Protein AF-A0A9D4JUN4-F1 (afdb_monomer)

Mean predicted aligned error: 8.16 Å

Secondary structure (DSSP, 8-state):
-HHHHHHHHHHHHHTT----TTT-EEE---TT--PPPEETTEEPEEESEEEETTEEEETTS--------S--

Structure (mmCIF, N/CA/C/O backbone):
data_AF-A0A9D4JUN4-F1
#
_entry.id   AF-A0A9D4JUN4-F1
#
loop_
_atom_site.group_PDB
_atom_site.id
_atom_site.type_symbol
_atom_site.label_atom_id
_atom_site.label_alt_id
_atom_site.label_comp_id
_atom_site.label_asym_id
_atom_site.label_entity_id
_atom_site.label_seq_id
_atom_site.pdbx_PDB_ins_code
_atom_site.Cartn_x
_atom_site.Cartn_y
_atom_site.Cartn_z
_atom_site.occupancy
_atom_site.B_iso_or_equiv
_atom_site.auth_seq_id
_atom_site.auth_comp_id
_atom_site.auth_asym_id
_atom_site.auth_atom_id
_atom_site.pdbx_PDB_model_num
ATOM 1 N N . MET A 1 1 ? 4.271 3.692 9.131 1.00 83.81 1 MET A N 1
ATOM 2 C CA . MET A 1 1 ? 3.701 3.270 7.830 1.00 83.81 1 MET A CA 1
ATOM 3 C C . MET A 1 1 ? 2.201 3.037 7.943 1.00 83.81 1 MET A C 1
ATOM 5 O O . MET A 1 1 ? 1.487 3.648 7.165 1.00 83.81 1 MET A O 1
ATOM 9 N N . GLN A 1 2 ? 1.728 2.278 8.941 1.00 89.56 2 GLN A N 1
ATOM 10 C CA . GLN A 1 2 ? 0.296 2.012 9.153 1.00 89.56 2 GLN A CA 1
ATOM 11 C C . GLN A 1 2 ? -0.576 3.278 9.230 1.00 89.56 2 GLN A C 1
ATOM 13 O O . GLN A 1 2 ? -1.570 3.379 8.524 1.00 89.56 2 GLN A O 1
ATOM 18 N N . GLU A 1 3 ? -0.176 4.271 10.027 1.00 90.56 3 GLU A N 1
ATOM 19 C CA . GLU A 1 3 ? -0.924 5.528 10.194 1.00 90.56 3 GLU A CA 1
ATOM 20 C C . GLU A 1 3 ? -1.176 6.260 8.863 1.00 90.56 3 GLU A C 1
ATOM 22 O O . GLU A 1 3 ? -2.303 6.643 8.557 1.00 90.56 3 GLU A O 1
ATOM 27 N N . LYS A 1 4 ? -0.146 6.372 8.010 1.00 90.44 4 LYS A N 1
ATOM 28 C CA . LYS A 1 4 ? -0.279 6.976 6.674 1.00 90.44 4 LYS A CA 1
ATOM 29 C C . LYS A 1 4 ? -1.222 6.171 5.782 1.00 90.44 4 LYS A C 1
ATOM 31 O O . LYS A 1 4 ? -1.983 6.756 5.019 1.00 90.44 4 LYS A O 1
ATOM 36 N N . THR A 1 5 ? -1.180 4.844 5.874 1.00 92.06 5 THR A N 1
ATOM 37 C CA . THR A 1 5 ? -2.075 3.969 5.114 1.00 92.06 5 THR A CA 1
ATOM 38 C C . THR A 1 5 ? -3.531 4.128 5.560 1.00 92.06 5 THR A C 1
ATOM 40 O O . THR A 1 5 ? -4.404 4.217 4.700 1.00 92.06 5 THR A O 1
ATOM 43 N N . ASN A 1 6 ? -3.790 4.248 6.867 1.00 93.94 6 ASN A N 1
ATOM 44 C CA . ASN A 1 6 ? -5.129 4.526 7.396 1.00 93.94 6 ASN A CA 1
ATOM 45 C C . ASN A 1 6 ? -5.647 5.871 6.875 1.00 93.94 6 ASN A C 1
ATOM 47 O O . ASN A 1 6 ? -6.738 5.937 6.322 1.00 93.94 6 ASN A O 1
ATOM 51 N N . MET A 1 7 ? -4.817 6.917 6.923 1.00 95.50 7 MET A N 1
ATOM 52 C CA . MET A 1 7 ? -5.179 8.232 6.391 1.00 95.50 7 MET A CA 1
ATOM 53 C C . MET A 1 7 ? -5.516 8.190 4.889 1.00 95.50 7 MET A C 1
ATOM 55 O O . MET A 1 7 ? -6.446 8.861 4.443 1.00 95.50 7 MET A O 1
ATOM 59 N N . VAL A 1 8 ? -4.781 7.413 4.086 1.00 93.56 8 VAL A N 1
ATOM 60 C CA . VAL A 1 8 ? -5.097 7.225 2.658 1.00 93.56 8 VAL A CA 1
ATOM 61 C C . VAL A 1 8 ? -6.422 6.479 2.480 1.00 93.56 8 VAL A C 1
ATOM 63 O O . VAL A 1 8 ? -7.209 6.863 1.615 1.00 93.56 8 VAL A O 1
ATOM 66 N N . ALA A 1 9 ? -6.695 5.455 3.292 1.00 94.12 9 ALA A N 1
ATOM 67 C CA . ALA A 1 9 ? -7.957 4.718 3.263 1.00 94.12 9 ALA A CA 1
ATOM 68 C C . ALA A 1 9 ? -9.155 5.608 3.614 1.00 94.12 9 ALA A C 1
ATOM 70 O O . ALA A 1 9 ? -10.130 5.631 2.863 1.00 94.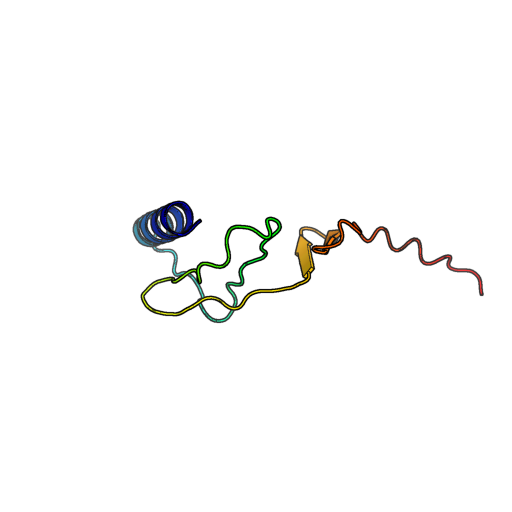12 9 ALA A O 1
ATOM 71 N N . ASP A 1 10 ? -9.043 6.404 4.674 1.00 95.44 10 ASP A N 1
ATOM 72 C CA . ASP A 1 10 ? -10.106 7.301 5.126 1.00 95.44 10 ASP A CA 1
ATOM 73 C C . ASP A 1 10 ? -10.394 8.397 4.094 1.00 95.44 10 ASP A C 1
ATOM 75 O O . ASP A 1 10 ? -11.548 8.650 3.747 1.00 95.44 10 ASP A O 1
ATOM 79 N N . ASN A 1 11 ? -9.355 9.022 3.529 1.00 96.81 11 ASN A N 1
ATOM 80 C CA . ASN A 1 11 ? -9.544 10.021 2.475 1.00 96.81 11 ASN A CA 1
ATOM 81 C C . ASN A 1 11 ? -10.100 9.406 1.187 1.00 96.81 11 ASN A C 1
ATOM 83 O O . ASN A 1 11 ? -10.942 10.027 0.544 1.00 96.81 11 ASN A O 1
ATOM 87 N N . SER A 1 12 ? -9.693 8.184 0.831 1.00 95.19 12 SER A N 1
ATOM 88 C CA . SER A 1 12 ? -10.277 7.468 -0.310 1.00 95.19 12 SER A CA 1
ATOM 89 C C . SER A 1 12 ? -11.774 7.247 -0.095 1.00 95.19 12 SER A C 1
ATOM 91 O O . SER A 1 12 ? -12.566 7.602 -0.963 1.00 95.19 12 SER A O 1
ATOM 93 N N . ALA A 1 13 ? -12.173 6.771 1.089 1.00 94.38 13 ALA A N 1
ATOM 94 C CA . ALA A 1 13 ? -13.577 6.561 1.434 1.00 94.38 13 ALA A CA 1
ATOM 95 C C . ALA A 1 13 ? -14.392 7.865 1.387 1.00 94.38 13 ALA A C 1
ATOM 97 O O . ALA A 1 13 ? -15.485 7.884 0.824 1.00 94.38 13 ALA A O 1
ATOM 98 N N . ARG A 1 14 ? -13.843 8.979 1.897 1.00 96.75 14 ARG A N 1
ATOM 99 C CA . ARG A 1 14 ? -14.479 10.311 1.820 1.00 96.75 14 ARG A CA 1
ATOM 100 C C . ARG A 1 14 ? -14.693 10.796 0.386 1.00 96.75 14 ARG A C 1
ATOM 102 O O . ARG A 1 14 ? -15.634 11.540 0.136 1.00 96.75 14 ARG A O 1
ATOM 109 N N . LEU A 1 15 ? -13.829 10.383 -0.538 1.00 96.62 15 LEU A N 1
ATOM 110 C CA . LEU A 1 15 ? -13.936 10.685 -1.966 1.00 96.62 15 LEU A CA 1
ATOM 111 C C . LEU A 1 15 ? -14.801 9.666 -2.732 1.00 96.62 15 LEU A C 1
ATOM 113 O O . LEU A 1 15 ? -14.914 9.767 -3.950 1.00 96.62 15 LEU A O 1
ATOM 117 N N . GLY A 1 16 ? -15.386 8.670 -2.055 1.00 95.62 16 GLY A N 1
ATOM 118 C CA . GLY A 1 16 ? -16.130 7.580 -2.696 1.00 95.62 16 GLY A CA 1
ATOM 119 C C . GLY A 1 16 ? -15.242 6.580 -3.448 1.00 95.62 16 GLY A C 1
ATOM 120 O O . GLY A 1 16 ? -15.734 5.785 -4.247 1.00 95.62 16 GLY A O 1
ATOM 121 N N . LEU A 1 17 ? -13.928 6.605 -3.212 1.00 94.50 17 LEU A N 1
ATOM 122 C CA . LEU A 1 17 ? -12.960 5.696 -3.814 1.00 94.50 17 LEU A CA 1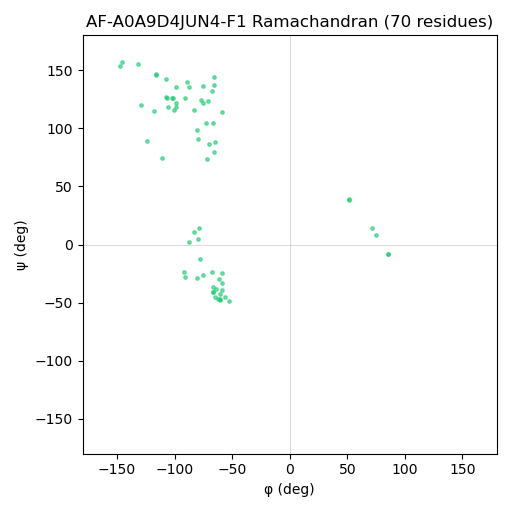
ATOM 123 C C . LEU A 1 17 ? -12.790 4.443 -2.953 1.00 94.50 17 LEU A C 1
ATOM 125 O O . LEU A 1 17 ? -12.688 4.506 -1.728 1.00 94.50 17 LEU A O 1
ATOM 129 N N . THR A 1 18 ? -12.688 3.290 -3.613 1.00 92.31 18 THR A N 1
ATOM 130 C CA . THR A 1 18 ? -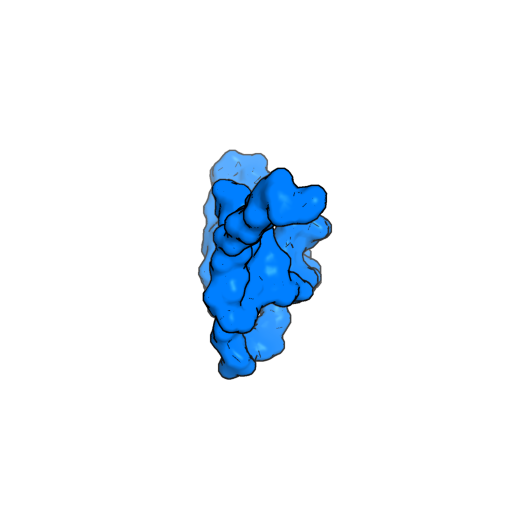12.438 2.005 -2.950 1.00 92.31 18 THR A CA 1
ATOM 131 C C . THR A 1 18 ? -11.012 1.542 -3.215 1.00 92.31 18 THR A C 1
ATOM 133 O O . THR A 1 18 ? -10.585 1.433 -4.366 1.00 92.31 18 THR A O 1
ATOM 136 N N . ILE A 1 19 ? -10.273 1.226 -2.151 1.00 92.75 19 ILE A N 1
ATOM 137 C CA . ILE A 1 19 ? -8.939 0.638 -2.275 1.00 92.75 19 ILE A CA 1
ATOM 138 C C . ILE A 1 19 ? -9.078 -0.830 -2.680 1.00 92.75 19 ILE A C 1
ATOM 140 O O . ILE A 1 19 ? -9.678 -1.635 -1.971 1.00 92.75 19 ILE A O 1
ATOM 144 N N . ASN A 1 20 ? -8.482 -1.201 -3.814 1.00 91.94 20 ASN A N 1
ATOM 145 C CA . ASN A 1 20 ? -8.427 -2.595 -4.238 1.00 91.94 20 ASN A CA 1
ATOM 146 C C . ASN A 1 20 ? -7.298 -3.332 -3.508 1.00 91.94 20 ASN A C 1
ATOM 148 O O . ASN A 1 20 ? -6.142 -3.295 -3.926 1.00 91.94 20 ASN A O 1
ATOM 152 N N . ARG A 1 21 ? -7.665 -4.058 -2.455 1.00 89.88 21 ARG A N 1
ATOM 153 C CA . ARG A 1 21 ? -6.738 -4.777 -1.571 1.00 89.88 21 ARG A CA 1
ATOM 154 C C . ARG A 1 21 ? -5.867 -5.815 -2.293 1.00 89.88 21 ARG A C 1
ATOM 156 O O . ARG A 1 21 ? -4.700 -5.956 -1.957 1.00 89.88 21 ARG A O 1
ATOM 163 N N . GLY A 1 22 ? -6.381 -6.469 -3.340 1.00 89.06 22 GLY A N 1
ATOM 164 C CA . GLY A 1 22 ? -5.617 -7.449 -4.128 1.00 89.06 22 GLY A CA 1
ATOM 165 C C . GLY A 1 22 ? -4.584 -6.826 -5.077 1.00 89.06 22 GLY A C 1
ATOM 166 O O . GLY A 1 22 ? -3.578 -7.454 -5.411 1.00 89.06 22 GLY A O 1
ATOM 167 N N . LYS A 1 23 ? -4.812 -5.580 -5.514 1.00 90.25 23 LYS A N 1
ATOM 168 C CA . LYS A 1 23 ? -3.868 -4.819 -6.353 1.00 90.25 23 LYS A CA 1
ATOM 169 C C . LYS A 1 23 ? -2.904 -3.972 -5.526 1.00 90.25 23 LYS A C 1
ATOM 171 O O . LYS A 1 23 ? -1.793 -3.704 -5.978 1.00 90.25 23 LYS A O 1
ATOM 176 N N . SER A 1 24 ? -3.319 -3.547 -4.337 1.00 91.56 24 SER A N 1
ATOM 177 C CA . SER A 1 24 ? -2.498 -2.772 -3.416 1.00 91.56 24 SER A CA 1
ATOM 178 C C . SER A 1 24 ? -1.393 -3.640 -2.820 1.00 91.56 24 SER A C 1
ATOM 180 O O . SER A 1 24 ? -1.644 -4.671 -2.205 1.00 91.56 24 SER A O 1
ATOM 182 N N . LYS A 1 25 ? -0.146 -3.208 -2.997 1.00 91.50 25 LYS A N 1
ATOM 183 C CA . LYS A 1 25 ? 1.043 -3.874 -2.460 1.00 91.50 25 LYS A CA 1
ATOM 184 C C . LYS A 1 25 ? 1.936 -2.850 -1.780 1.00 91.50 25 LYS A C 1
ATOM 186 O O . LYS A 1 25 ? 1.894 -1.666 -2.112 1.00 91.50 25 LYS A O 1
ATOM 191 N N . VAL A 1 26 ? 2.749 -3.305 -0.836 1.00 90.19 26 VAL A N 1
ATOM 192 C CA . VAL A 1 26 ? 3.660 -2.446 -0.081 1.00 90.19 26 VAL A CA 1
ATOM 193 C C . VAL A 1 26 ? 5.085 -2.687 -0.547 1.00 90.19 26 VAL A C 1
ATOM 195 O O . VAL A 1 26 ? 5.583 -3.807 -0.524 1.00 90.19 26 VAL A O 1
ATOM 198 N N . PHE A 1 27 ? 5.764 -1.617 -0.936 1.00 89.00 27 PHE A N 1
ATOM 199 C CA . PHE A 1 27 ? 7.202 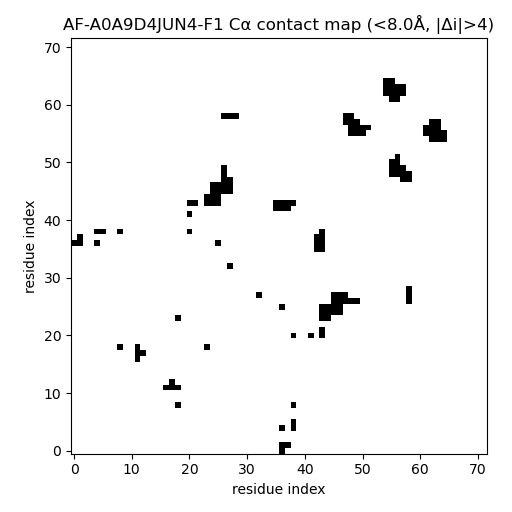-1.622 -1.154 1.00 89.00 27 PHE A CA 1
ATOM 200 C C . PHE A 1 27 ? 7.886 -1.001 0.070 1.00 89.00 27 PHE A C 1
ATOM 202 O O . PHE A 1 27 ? 7.657 0.169 0.382 1.00 89.00 27 PHE A O 1
ATOM 209 N N . LYS A 1 28 ? 8.689 -1.787 0.795 1.00 85.44 28 LYS A N 1
ATOM 210 C CA . LYS A 1 28 ? 9.415 -1.330 1.992 1.00 85.44 28 LYS A CA 1
ATOM 211 C C . LYS A 1 28 ?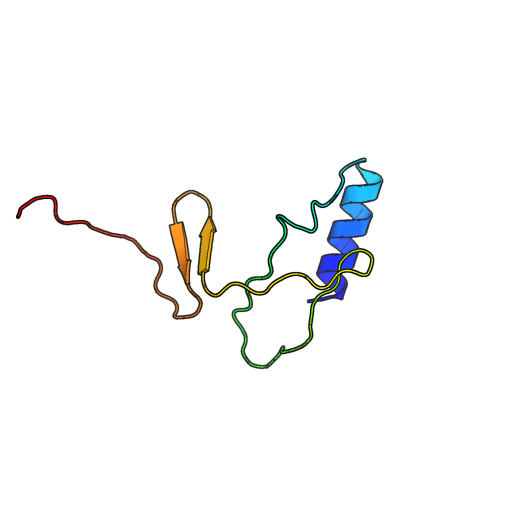 10.901 -1.154 1.694 1.00 85.44 28 LYS A C 1
ATOM 213 O O . LYS A 1 28 ? 11.583 -2.128 1.391 1.00 85.44 28 LYS A O 1
ATOM 218 N N . THR A 1 29 ? 11.405 0.068 1.837 1.00 76.19 29 THR A N 1
ATOM 219 C CA . THR A 1 29 ? 12.826 0.395 1.616 1.00 76.19 29 THR A CA 1
ATOM 220 C C . THR A 1 29 ? 13.673 0.298 2.890 1.00 76.19 29 THR A C 1
ATOM 222 O O . THR A 1 29 ? 14.876 0.094 2.809 1.00 76.19 29 THR A O 1
ATOM 225 N N . ASN A 1 30 ? 13.061 0.424 4.074 1.00 73.12 30 ASN A N 1
ATOM 226 C CA . ASN A 1 30 ? 13.772 0.419 5.358 1.00 73.12 30 ASN A CA 1
ATOM 227 C C . ASN A 1 30 ? 13.660 -0.946 6.054 1.00 73.12 30 ASN A C 1
ATOM 229 O O . ASN A 1 30 ? 12.550 -1.415 6.307 1.00 73.12 30 ASN A O 1
ATOM 233 N N . ALA A 1 31 ? 14.803 -1.540 6.417 1.00 59.34 31 ALA A N 1
ATOM 234 C CA . ALA A 1 31 ? 14.891 -2.854 7.068 1.00 59.34 31 ALA A CA 1
ATOM 235 C C . ALA A 1 31 ? 14.327 -2.885 8.503 1.00 59.34 31 ALA A C 1
ATOM 237 O O . ALA A 1 31 ? 13.911 -3.932 8.985 1.00 59.34 31 ALA A O 1
ATOM 238 N N . SER A 1 32 ? 14.282 -1.741 9.190 1.00 63.28 32 SER A N 1
ATOM 239 C CA . SER A 1 32 ? 13.864 -1.656 10.595 1.00 63.28 32 SER A CA 1
ATOM 240 C C . SER A 1 32 ? 12.350 -1.730 10.810 1.00 63.28 32 SER A C 1
ATOM 242 O O . SER A 1 32 ? 11.909 -1.915 11.941 1.00 63.28 32 SER A O 1
ATOM 244 N N . ASN A 1 33 ? 11.531 -1.601 9.759 1.00 68.31 33 ASN A N 1
ATOM 245 C CA . ASN A 1 33 ? 10.076 -1.585 9.897 1.00 68.31 33 ASN A CA 1
ATOM 246 C C . ASN A 1 33 ? 9.439 -2.841 9.297 1.00 68.31 33 ASN A C 1
ATOM 248 O O . ASN A 1 33 ? 8.831 -2.815 8.227 1.00 68.31 33 ASN A O 1
ATOM 252 N N . ASN A 1 34 ? 9.579 -3.952 10.020 1.00 73.81 34 ASN A N 1
ATOM 253 C CA . ASN A 1 34 ? 9.026 -5.243 9.616 1.00 73.81 34 ASN A CA 1
ATOM 254 C C . ASN A 1 34 ? 7.543 -5.415 9.989 1.00 73.81 34 ASN A C 1
ATOM 256 O O . ASN A 1 34 ? 6.996 -6.509 9.875 1.00 73.81 34 ASN A O 1
ATOM 260 N N . THR A 1 35 ? 6.875 -4.341 10.424 1.00 86.62 35 THR A N 1
ATOM 261 C CA . THR A 1 35 ? 5.452 -4.410 10.760 1.00 86.62 35 THR A CA 1
ATOM 262 C C . THR A 1 35 ? 4.619 -4.660 9.494 1.00 86.62 35 THR A C 1
ATOM 264 O O . THR A 1 35 ? 4.864 -4.038 8.448 1.00 86.62 35 THR A O 1
ATOM 267 N N . PRO A 1 36 ? 3.676 -5.617 9.528 1.00 88.38 36 PRO A N 1
ATOM 268 C CA . PRO A 1 36 ? 2.729 -5.803 8.441 1.00 88.38 36 PRO A CA 1
ATOM 269 C C . PRO A 1 36 ? 1.823 -4.575 8.347 1.00 88.38 36 PRO A C 1
ATOM 271 O O . PRO A 1 36 ? 1.470 -3.975 9.360 1.00 88.38 36 PRO A O 1
ATOM 274 N N . ILE A 1 37 ? 1.460 -4.202 7.122 1.00 91.31 37 ILE A N 1
ATOM 275 C CA . ILE A 1 37 ? 0.524 -3.106 6.878 1.00 91.31 37 ILE A CA 1
ATOM 276 C C . ILE A 1 37 ? -0.827 -3.701 6.544 1.00 91.31 37 ILE A C 1
ATOM 278 O O . ILE A 1 37 ? -0.931 -4.517 5.627 1.00 91.31 37 ILE A O 1
ATOM 282 N N . THR A 1 38 ? -1.848 -3.274 7.273 1.00 92.38 38 THR A N 1
ATOM 283 C CA . THR A 1 38 ? -3.224 -3.709 7.065 1.00 92.38 38 THR A CA 1
ATOM 284 C C . THR A 1 38 ? -4.060 -2.602 6.441 1.00 92.38 38 THR A C 1
ATOM 286 O O . THR A 1 38 ? -3.901 -1.425 6.757 1.00 92.38 38 THR A O 1
ATOM 289 N N . VAL A 1 39 ? -4.972 -2.968 5.546 1.00 92.69 39 VAL A N 1
ATOM 290 C CA . VAL A 1 39 ? -6.010 -2.077 5.019 1.00 92.69 39 VAL A CA 1
ATOM 291 C C . VAL A 1 39 ? -7.337 -2.789 5.160 1.00 92.69 39 VAL A C 1
ATOM 293 O O . VAL A 1 39 ? -7.514 -3.873 4.612 1.00 92.69 39 VAL A O 1
ATOM 296 N N . GLN A 1 40 ? -8.265 -2.182 5.906 1.00 87.50 40 GLN A N 1
ATOM 297 C CA . GLN A 1 40 ? -9.606 -2.740 6.128 1.00 87.50 40 GLN A CA 1
ATOM 298 C C . GLN A 1 40 ? -9.572 -4.207 6.609 1.00 87.50 40 GLN A C 1
ATOM 300 O O . GLN A 1 40 ? -10.356 -5.038 6.159 1.00 87.50 40 GLN A O 1
ATOM 305 N N . GLY A 1 41 ? -8.619 -4.538 7.486 1.00 88.75 41 GLY A N 1
ATOM 306 C CA . GLY A 1 41 ? -8.449 -5.883 8.047 1.00 88.75 41 GLY A CA 1
ATOM 307 C C . GLY A 1 41 ? -7.626 -6.867 7.204 1.00 88.75 41 GLY A C 1
ATOM 308 O O . GLY A 1 41 ? -7.271 -7.920 7.723 1.00 88.75 41 GLY A O 1
ATOM 309 N N . GLU A 1 42 ? -7.254 -6.544 5.960 1.00 92.31 42 GLU A N 1
ATOM 310 C CA . GLU A 1 42 ? -6.388 -7.402 5.134 1.00 92.31 42 GLU A CA 1
ATOM 311 C C . GLU A 1 42 ? -4.932 -6.929 5.158 1.00 92.31 42 GLU A C 1
ATOM 313 O O . GLU A 1 42 ? -4.652 -5.738 5.018 1.00 92.31 42 GLU A O 1
ATOM 318 N N . VAL A 1 43 ? -3.991 -7.865 5.310 1.00 92.69 43 VAL A N 1
ATOM 319 C CA . VAL A 1 43 ? -2.551 -7.582 5.224 1.00 92.69 43 VAL A CA 1
ATOM 320 C C . VAL A 1 43 ? -2.157 -7.421 3.759 1.00 92.69 43 VAL A C 1
ATOM 322 O O . VAL A 1 43 ? -2.364 -8.323 2.949 1.00 92.69 43 VAL A O 1
ATOM 325 N N . LEU A 1 44 ? -1.554 -6.285 3.416 1.00 92.19 44 LEU A N 1
ATOM 326 C CA . LEU A 1 44 ? -1.070 -6.040 2.062 1.00 92.19 44 LEU A CA 1
ATOM 327 C C . LEU A 1 44 ? 0.223 -6.816 1.791 1.00 92.19 44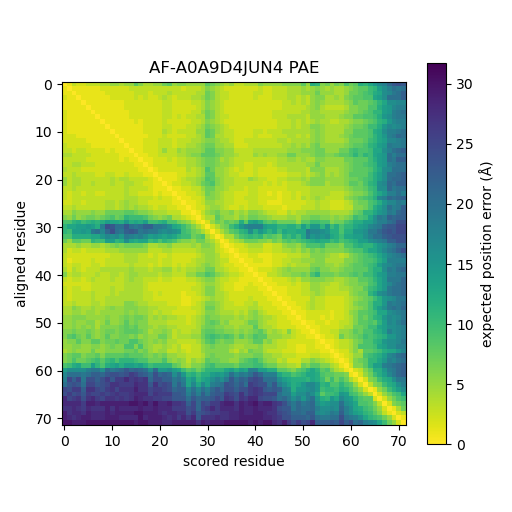 LEU A C 1
ATOM 329 O O . LEU A 1 44 ? 1.153 -6.806 2.601 1.00 92.19 44 LEU A O 1
ATOM 333 N N . ALA A 1 45 ? 0.305 -7.432 0.610 1.00 91.06 45 ALA A N 1
ATOM 334 C CA . ALA A 1 45 ? 1.490 -8.165 0.185 1.00 91.06 45 ALA A CA 1
ATOM 335 C C . ALA A 1 45 ? 2.691 -7.227 0.002 1.00 91.06 45 ALA A C 1
ATOM 337 O O . ALA A 1 45 ? 2.581 -6.146 -0.585 1.00 91.06 45 ALA A O 1
ATOM 338 N N . GLU A 1 46 ? 3.855 -7.666 0.468 1.00 89.38 46 GLU A N 1
ATOM 339 C CA . GLU A 1 46 ? 5.105 -6.939 0.291 1.00 89.38 46 GLU A CA 1
ATOM 340 C C . GLU A 1 46 ? 5.775 -7.318 -1.036 1.00 89.38 46 GLU A C 1
ATOM 342 O O . GLU A 1 46 ? 5.848 -8.494 -1.389 1.00 89.38 46 GLU A O 1
ATOM 347 N N . VAL A 1 47 ? 6.277 -6.330 -1.780 1.00 90.38 47 VAL A N 1
ATOM 348 C CA . VAL A 1 47 ? 6.982 -6.546 -3.054 1.00 90.38 47 VAL A CA 1
ATOM 349 C C . VAL A 1 47 ? 8.437 -6.114 -2.984 1.00 90.38 47 VAL A C 1
ATOM 351 O O . VAL A 1 47 ? 8.781 -5.143 -2.311 1.00 90.38 47 VAL A O 1
ATOM 354 N N . HIS A 1 48 ? 9.295 -6.843 -3.703 1.00 87.69 48 HIS A N 1
ATOM 355 C CA . HIS A 1 48 ? 10.720 -6.529 -3.833 1.00 87.69 48 HIS A CA 1
ATOM 356 C C . HIS A 1 48 ? 10.995 -5.432 -4.866 1.00 87.69 48 HIS A C 1
ATOM 358 O O . HIS A 1 48 ? 11.945 -4.682 -4.694 1.00 87.69 48 HIS A O 1
ATOM 364 N N . SER A 1 49 ? 10.146 -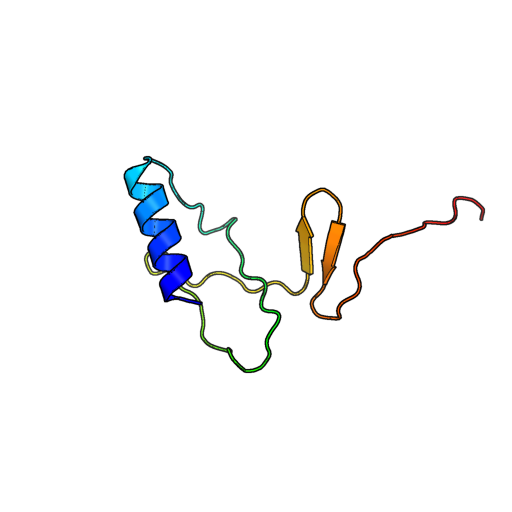5.300 -5.889 1.00 87.75 49 SER A N 1
ATOM 365 C CA . SER A 1 49 ? 10.229 -4.243 -6.895 1.00 87.75 49 SER A CA 1
ATOM 366 C C . SER A 1 49 ? 8.840 -3.805 -7.358 1.00 87.75 49 SER A C 1
ATOM 368 O O . SER A 1 49 ? 7.860 -4.543 -7.223 1.00 87.75 49 SER A O 1
ATOM 370 N N . PHE A 1 50 ? 8.743 -2.588 -7.889 1.00 88.25 50 PHE A N 1
ATOM 371 C CA . PHE A 1 50 ? 7.536 -2.088 -8.541 1.00 88.25 50 PHE A CA 1
ATOM 372 C C . PHE A 1 50 ? 7.887 -1.133 -9.681 1.00 88.25 50 PHE A C 1
ATOM 374 O O . PHE A 1 50 ? 8.943 -0.503 -9.681 1.00 88.25 50 PHE A O 1
ATOM 381 N N . THR A 1 51 ? 6.998 -1.031 -10.666 1.00 89.19 51 THR A N 1
ATOM 382 C CA . THR A 1 51 ? 7.160 -0.101 -11.784 1.00 89.19 51 THR A CA 1
ATOM 383 C C . THR A 1 51 ? 6.334 1.149 -11.526 1.00 89.19 51 THR A C 1
ATOM 385 O O . THR A 1 51 ? 5.115 1.070 -11.387 1.00 89.19 51 THR A O 1
ATOM 388 N N . TYR A 1 52 ? 6.992 2.303 -11.495 1.00 86.38 52 TYR A N 1
ATOM 389 C CA . TYR A 1 52 ? 6.349 3.607 -11.417 1.00 86.38 52 TYR A CA 1
ATOM 390 C C . TYR A 1 52 ? 6.688 4.405 -12.674 1.00 86.38 52 TYR A C 1
ATOM 392 O O . TYR A 1 52 ? 7.852 4.708 -12.917 1.00 86.38 52 TYR A O 1
ATOM 400 N N . LEU A 1 53 ? 5.675 4.703 -13.496 1.00 90.75 53 LEU A N 1
ATOM 401 C CA . LEU A 1 53 ? 5.818 5.484 -14.736 1.00 90.75 53 LEU A CA 1
ATOM 402 C C . LEU A 1 53 ? 6.926 4.964 -15.678 1.00 90.75 53 LEU A C 1
ATOM 404 O O . LEU A 1 53 ? 7.662 5.737 -16.281 1.00 90.75 53 LEU A O 1
ATOM 408 N N . GLY A 1 54 ? 7.067 3.639 -15.783 1.00 86.62 54 GLY A 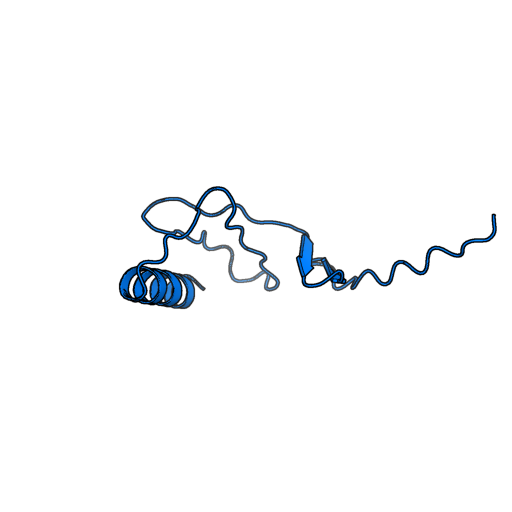N 1
ATOM 409 C CA . GLY A 1 54 ? 8.093 2.989 -16.610 1.00 86.62 54 GLY A CA 1
ATOM 410 C C . GLY A 1 54 ? 9.454 2.804 -15.928 1.00 86.62 54 GLY A C 1
ATOM 411 O O . GLY A 1 54 ? 10.296 2.081 -16.453 1.00 86.62 54 GLY A O 1
ATOM 412 N N . ILE A 1 55 ? 9.661 3.368 -14.736 1.00 84.25 55 ILE A N 1
ATOM 413 C CA . ILE A 1 55 ? 10.880 3.172 -13.946 1.00 84.25 55 ILE A CA 1
ATOM 414 C C . ILE A 1 55 ? 10.679 1.985 -13.010 1.00 84.25 55 ILE A C 1
ATOM 416 O O . ILE A 1 55 ? 9.728 1.948 -12.230 1.00 84.25 55 ILE A O 1
ATOM 420 N N . ILE A 1 56 ? 11.588 1.013 -13.074 1.00 89.12 56 ILE A N 1
ATOM 421 C CA . ILE A 1 56 ? 11.615 -0.102 -12.127 1.00 89.12 56 ILE A CA 1
ATOM 422 C C . ILE A 1 56 ? 12.363 0.357 -10.880 1.00 89.12 56 ILE A C 1
ATOM 424 O O . ILE A 1 56 ? 13.559 0.642 -10.948 1.00 89.12 56 ILE A O 1
ATOM 428 N N . LEU A 1 57 ? 11.647 0.412 -9.763 1.00 85.56 57 LEU A N 1
ATOM 429 C CA . LEU A 1 57 ? 12.185 0.682 -8.441 1.00 85.56 57 LEU A CA 1
ATOM 430 C C . LEU A 1 57 ? 12.365 -0.652 -7.723 1.00 85.56 57 LEU A C 1
ATOM 432 O O . LEU A 1 57 ? 11.400 -1.387 -7.512 1.00 85.56 57 LEU A O 1
ATOM 436 N N . ASP A 1 58 ? 13.606 -0.967 -7.381 1.00 87.06 58 ASP A N 1
ATOM 437 C CA . ASP A 1 58 ? 13.990 -2.197 -6.695 1.00 87.06 58 ASP A CA 1
ATOM 438 C C . ASP A 1 58 ? 14.563 -1.879 -5.311 1.00 87.06 58 ASP A C 1
ATOM 440 O O . ASP A 1 58 ? 15.227 -0.854 -5.128 1.00 87.06 58 ASP A O 1
ATOM 444 N N . LYS A 1 59 ? 14.339 -2.755 -4.324 1.00 81.81 59 LYS A N 1
ATOM 445 C CA . LYS A 1 59 ? 14.837 -2.545 -2.951 1.00 81.81 59 LYS A CA 1
ATOM 446 C C . LYS A 1 59 ? 16.358 -2.414 -2.881 1.00 81.81 59 LYS A C 1
ATOM 448 O O . LYS A 1 59 ? 16.868 -1.797 -1.953 1.00 81.81 59 LYS A O 1
ATOM 453 N N . GLN A 1 60 ? 17.078 -2.965 -3.858 1.00 76.19 60 GLN A N 1
ATOM 454 C CA . GLN A 1 60 ? 18.538 -2.879 -3.950 1.00 76.19 60 GLN A CA 1
ATOM 455 C C . GLN A 1 60 ? 19.040 -1.537 -4.516 1.00 76.19 60 GLN A C 1
ATOM 457 O O . GLN A 1 60 ? 20.235 -1.393 -4.761 1.00 76.19 60 GLN A O 1
ATOM 462 N N . GLY A 1 61 ? 18.157 -0.562 -4.773 1.00 65.31 61 GLY A N 1
ATOM 463 C CA . GLY A 1 61 ? 18.527 0.742 -5.340 1.00 65.31 61 GLY A CA 1
ATOM 464 C C . GLY A 1 61 ? 18.864 0.700 -6.834 1.00 65.31 61 GLY A C 1
ATOM 465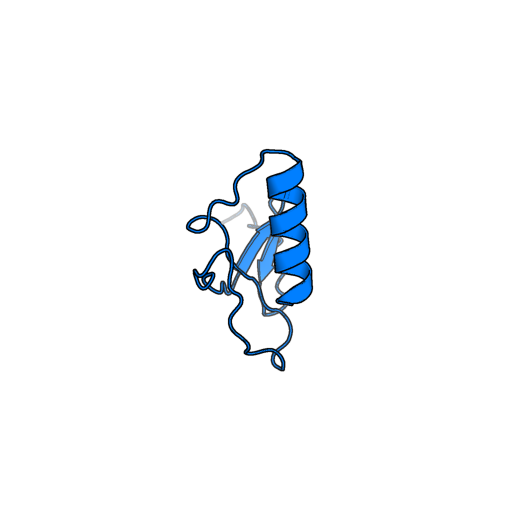 O O . GLY A 1 61 ? 19.327 1.692 -7.396 1.00 65.31 61 GLY A O 1
ATOM 466 N N . ARG A 1 62 ? 18.630 -0.436 -7.504 1.00 58.56 62 ARG A N 1
ATOM 467 C CA . ARG A 1 62 ? 18.790 -0.557 -8.955 1.00 58.56 62 ARG A CA 1
ATOM 468 C C . ARG A 1 62 ? 17.570 0.038 -9.642 1.00 58.56 62 ARG A C 1
ATOM 470 O O . ARG A 1 62 ? 16.590 -0.651 -9.909 1.00 58.56 62 ARG A O 1
ATOM 477 N N . ASN A 1 63 ? 17.654 1.325 -9.943 1.00 59.94 63 ASN A N 1
ATOM 478 C CA . ASN A 1 63 ? 16.700 1.986 -10.819 1.00 59.94 63 ASN A CA 1
ATOM 479 C C . ASN A 1 63 ? 16.991 1.496 -12.236 1.00 59.94 63 ASN A C 1
ATOM 481 O O . ASN A 1 63 ? 18.015 1.838 -12.826 1.00 59.94 63 ASN A O 1
ATOM 485 N N . GLY A 1 64 ? 16.144 0.606 -12.743 1.00 57.31 64 GLY A N 1
ATOM 486 C CA . GLY A 1 64 ? 16.369 -0.077 -14.009 1.00 57.31 64 GLY A CA 1
ATOM 487 C C . GLY A 1 64 ? 16.199 0.844 -15.215 1.00 57.31 64 GLY A C 1
ATOM 488 O O . GLY A 1 64 ? 15.246 0.670 -15.967 1.00 57.31 64 GLY A O 1
ATOM 489 N N . CYS A 1 65 ? 17.143 1.752 -15.469 1.00 53.28 65 CYS A N 1
ATOM 490 C CA . CYS A 1 65 ? 17.465 2.107 -16.847 1.00 53.28 65 CYS A CA 1
ATOM 491 C C . CYS A 1 65 ? 18.045 0.846 -17.492 1.00 53.28 65 CYS A C 1
ATOM 493 O O . CYS A 1 65 ? 19.250 0.601 -17.459 1.00 53.28 65 CYS A O 1
ATOM 495 N N . ARG A 1 66 ? 17.181 -0.007 -18.050 1.00 56.28 66 ARG A N 1
ATOM 496 C CA . ARG A 1 66 ? 17.629 -1.004 -19.018 1.00 56.28 66 ARG A CA 1
ATOM 497 C C . ARG A 1 66 ? 17.999 -0.247 -20.288 1.00 56.28 66 ARG A C 1
ATOM 499 O O . ARG A 1 66 ? 17.190 -0.138 -21.201 1.00 56.28 66 ARG A O 1
ATOM 506 N N . CYS A 1 67 ? 19.236 0.234 -20.362 1.00 48.66 67 CYS A N 1
ATOM 507 C CA . CYS A 1 67 ? 19.898 0.409 -21.647 1.00 48.66 67 CYS A CA 1
ATOM 508 C C . CYS A 1 67 ? 20.096 -1.003 -22.215 1.00 48.66 67 CYS A C 1
ATOM 510 O O . CYS A 1 67 ? 21.150 -1.611 -22.051 1.00 48.66 67 CYS A O 1
ATOM 512 N N . GLN A 1 68 ? 19.043 -1.591 -22.788 1.00 54.50 68 GLN A N 1
ATOM 513 C CA . GLN A 1 68 ? 19.232 -2.723 -23.681 1.00 54.50 68 GLN A CA 1
ATOM 514 C C . GLN A 1 68 ? 19.962 -2.157 -24.887 1.00 54.50 68 GLN A C 1
ATOM 516 O O . GLN A 1 68 ? 19.386 -1.417 -25.675 1.00 54.50 68 GLN A O 1
ATOM 521 N N . ASN A 1 69 ? 21.259 -2.441 -24.956 1.00 48.56 69 ASN A N 1
ATOM 522 C CA . ASN A 1 69 ? 22.070 -2.159 -26.122 1.00 48.56 69 ASN A CA 1
ATOM 523 C C . ASN A 1 69 ? 21.427 -2.916 -27.302 1.00 48.56 69 ASN A C 1
ATOM 525 O O . ASN A 1 69 ? 21.398 -4.148 -27.251 1.00 48.56 69 ASN A O 1
ATOM 529 N N . PRO A 1 70 ? 20.873 -2.244 -28.328 1.00 53.84 70 PRO A N 1
ATOM 530 C CA . PRO A 1 70 ? 20.101 -2.907 -29.381 1.00 53.84 70 PRO A CA 1
ATOM 531 C C . PRO A 1 70 ? 20.978 -3.607 -30.436 1.00 53.84 70 PRO A C 1
ATOM 533 O O . PRO A 1 70 ? 20.484 -3.980 -31.493 1.00 53.84 70 PRO A O 1
ATOM 536 N N . HIS A 1 71 ? 22.270 -3.808 -30.164 1.00 54.97 71 HIS A N 1
ATOM 537 C CA . HIS A 1 71 ? 23.199 -4.468 -31.077 1.00 54.97 71 HIS A CA 1
ATOM 538 C C . HIS A 1 71 ? 23.877 -5.661 -30.403 1.00 54.97 71 HIS A C 1
ATOM 540 O O . HIS A 1 71 ? 24.954 -5.543 -29.814 1.00 54.97 71 HIS A O 1
ATOM 546 N N . ARG A 1 72 ? 23.230 -6.820 -30.516 1.00 51.03 72 ARG A N 1
ATOM 547 C CA . ARG A 1 72 ? 23.899 -8.108 -30.665 1.00 51.03 72 ARG A CA 1
ATOM 548 C C . ARG A 1 72 ? 23.195 -8.883 -31.766 1.00 51.03 72 ARG A C 1
ATOM 550 O O . ARG A 1 72 ? 21.947 -8.822 -31.783 1.00 51.03 72 ARG A O 1
#

Solvent-accessible surface area (backbone atoms only — not comparable to full-atom values): 4741 Å² total; per-residue (Å²): 110,56,68,61,49,49,53,50,51,54,54,31,50,75,70,74,42,78,83,56,64,90,78,45,63,41,74,72,80,59,87,88,64,80,71,83,43,60,58,97,86,42,73,44,53,76,44,69,59,52,73,58,97,84,40,35,46,32,67,86,71,54,63,53,77,74,77,70,74,92,81,127

Sequence (72 aa):
MQEKTNMVADNSARLGLTINRGKSKVFKTNASNNTPITVQGEVLAEVHSFTYLGIILDKQGRNGCRCQNPHR

Nearest PDB structures (foldseek):
  9gvq-assembly1_A  TM=4.801E-01  e=5.036E+00  Homo sapiens
  9gvq-assembly1_B  TM=4.758E-01  e=7.590E+00  Homo sapiens
  6z1p-assembly1_Ad  TM=3.458E-01  e=9.317E+00  Tetrahymena thermophila SB210

Organism: Dreissena polymorpha (NCBI:txid45954)

pLDDT: mean 82.71, std 14.28, range [48.56, 96.81]

Foldseek 3Di:
DQVVLVVVLVVCVVVVHDDDQVPDADEDLDPVPPDFHDDPRDTHHYDQWDDDPNWIDGSVRCGDPPPVVPDD

Radius of gyration: 15.8 Å; Cα contacts (8 Å, |Δi|>4): 71; chains: 1; bounding box: 40×19×42 Å